Protein AF-X1KQ80-F1 (afdb_monomer_lite)

Sequence (86 aa):
MSGRETLIVSDPTEIIDYYWSPDSQKIAYVPLNLDICVISVEGGQPRTVVKMNPELIKAGDYIWPSGWTSDSKKIIFYDTSKGLFA

InterPro domains:
  IPR011042 Six-bladed beta-propeller, TolB-like [G3DSA:2.120.10.30] (1-85)

Foldseek 3Di:
DDDDDDDQDDDPQDFPDWEAQLVRQKIFTAGPQRFTWMGGPVHDDIDGPGHDDVVCVVVVWHKDFPYADNVSPDTDIDTVVVDDDD

Radius of gyration: 14.44 Å; chains: 1; bounding box: 33×27×44 Å

pLDDT: mean 87.6, std 13.2, range [41.81, 98.44]

Structure (mmCIF, N/CA/C/O backbone):
data_AF-X1KQ80-F1
#
_entry.id   AF-X1KQ80-F1
#
loop_
_atom_site.group_PDB
_atom_site.id
_atom_site.type_symbol
_atom_site.label_atom_id
_atom_site.label_alt_id
_atom_site.label_comp_id
_atom_site.label_asym_id
_atom_site.label_entity_id
_atom_site.label_seq_id
_atom_site.pdbx_PDB_ins_code
_atom_site.Cartn_x
_atom_site.Cartn_y
_atom_site.Cartn_z
_atom_site.occupancy
_atom_site.B_iso_or_equiv
_atom_site.auth_seq_id
_atom_site.auth_comp_id
_atom_site.auth_asym_id
_atom_site.auth_atom_id
_atom_site.pdbx_PDB_model_num
ATOM 1 N N . MET A 1 1 ? -16.984 18.967 17.420 1.00 45.00 1 MET A N 1
ATOM 2 C CA . MET A 1 1 ? -16.199 17.847 16.862 1.00 45.00 1 MET A CA 1
ATOM 3 C C . MET A 1 1 ? -14.903 17.783 17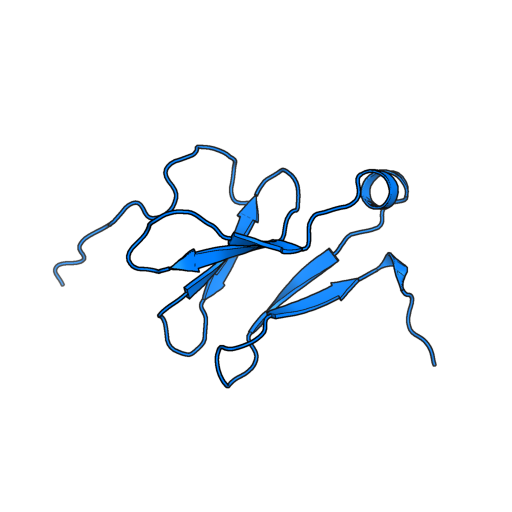.647 1.00 45.00 1 MET A C 1
ATOM 5 O O . MET A 1 1 ? -14.152 18.744 17.599 1.00 45.00 1 MET A O 1
ATOM 9 N N . SER A 1 2 ? -14.686 16.736 18.438 1.00 62.34 2 SER A N 1
ATOM 10 C CA . SER A 1 2 ? -13.429 16.519 19.164 1.00 62.34 2 SER A CA 1
ATOM 11 C C . SER A 1 2 ? -12.655 15.413 18.449 1.00 62.34 2 SER A C 1
ATOM 13 O O . SER A 1 2 ? -12.806 14.237 18.775 1.00 62.34 2 SER A O 1
ATOM 15 N N . GLY A 1 3 ? -11.909 15.763 17.402 1.00 68.00 3 GLY A N 1
ATOM 16 C CA . GLY A 1 3 ? -10.997 14.813 16.768 1.00 68.00 3 GLY A CA 1
ATOM 17 C C . GLY A 1 3 ? -9.796 14.588 17.683 1.00 68.00 3 GLY A C 1
ATOM 18 O O . GLY A 1 3 ? -9.182 15.557 18.121 1.00 68.00 3 GLY A O 1
ATOM 19 N N . ARG A 1 4 ? -9.482 13.330 18.004 1.00 76.69 4 ARG A N 1
ATOM 20 C CA . ARG A 1 4 ? -8.205 12.968 18.625 1.00 76.69 4 ARG A CA 1
ATOM 21 C C . ARG A 1 4 ? -7.252 12.552 17.515 1.00 76.69 4 ARG A C 1
ATOM 23 O O . ARG A 1 4 ? -7.517 11.579 16.817 1.00 76.69 4 ARG A O 1
ATOM 30 N N . GLU A 1 5 ? -6.145 13.265 17.385 1.00 78.94 5 GLU A N 1
ATOM 31 C CA . GLU A 1 5 ? -5.049 12.870 16.506 1.00 78.94 5 GLU A CA 1
ATOM 32 C C . GLU A 1 5 ? -4.222 11.772 17.186 1.00 78.94 5 GLU A C 1
ATOM 34 O O . GLU A 1 5 ? -3.987 11.808 18.397 1.00 78.94 5 GLU A O 1
ATOM 39 N N . THR A 1 6 ? -3.821 10.757 16.422 1.00 77.56 6 THR A N 1
ATOM 40 C CA . THR A 1 6 ? -2.931 9.687 16.888 1.00 77.56 6 THR A CA 1
ATOM 41 C C . THR A 1 6 ? -1.850 9.473 15.844 1.00 77.56 6 THR A C 1
ATOM 43 O O . THR A 1 6 ? -2.148 9.298 14.664 1.00 77.56 6 THR A O 1
ATOM 46 N N . LEU A 1 7 ? -0.593 9.491 16.283 1.00 78.25 7 LEU A N 1
ATOM 47 C CA . LEU A 1 7 ? 0.542 9.154 15.436 1.00 78.25 7 LEU A CA 1
ATOM 48 C C . LEU A 1 7 ? 0.590 7.633 15.261 1.00 78.25 7 LEU A C 1
ATOM 50 O O . LEU A 1 7 ? 0.805 6.908 16.229 1.00 78.25 7 LEU A O 1
ATOM 54 N N . ILE A 1 8 ? 0.360 7.165 14.036 1.00 75.06 8 ILE A N 1
ATOM 55 C CA . ILE A 1 8 ? 0.295 5.730 13.712 1.00 75.06 8 ILE A CA 1
ATOM 56 C C . ILE A 1 8 ? 1.636 5.225 13.161 1.00 75.06 8 ILE A C 1
ATOM 58 O O . ILE A 1 8 ? 2.026 4.099 13.446 1.00 75.06 8 ILE A O 1
ATOM 62 N N . VAL A 1 9 ? 2.382 6.067 12.440 1.00 67.19 9 VAL A N 1
ATOM 63 C CA . VAL A 1 9 ? 3.745 5.778 11.969 1.00 67.19 9 VAL A CA 1
ATOM 64 C C . VAL A 1 9 ? 4.673 6.831 12.565 1.00 67.19 9 VAL A C 1
ATOM 66 O O . VAL A 1 9 ? 4.486 8.019 12.321 1.00 67.19 9 VAL A O 1
ATOM 69 N N . SER A 1 10 ? 5.626 6.410 13.399 1.00 61.56 10 SER A N 1
ATOM 70 C CA . SER A 1 10 ? 6.485 7.315 14.179 1.00 61.56 10 SER A CA 1
ATOM 71 C C . SER A 1 10 ? 7.850 7.601 13.552 1.00 61.56 10 SER A C 1
ATOM 73 O O . SER A 1 10 ? 8.636 8.339 14.140 1.00 61.56 10 SER A O 1
ATOM 75 N N . ASP A 1 11 ? 8.158 6.990 12.409 1.00 63.62 11 ASP A N 1
ATOM 76 C CA . ASP A 1 11 ? 9.441 7.155 11.727 1.00 63.62 11 ASP A CA 1
ATOM 77 C C . ASP A 1 11 ? 9.306 8.249 10.649 1.00 63.62 11 ASP A C 1
ATOM 79 O O . ASP A 1 11 ? 8.398 8.149 9.821 1.00 63.62 11 ASP A O 1
ATOM 83 N N . PRO A 1 12 ? 10.149 9.300 10.624 1.00 53.91 12 PRO A N 1
ATOM 84 C CA . PRO A 1 12 ? 10.076 10.399 9.653 1.00 53.91 12 PRO A CA 1
ATOM 85 C C . PRO A 1 12 ? 10.485 10.013 8.221 1.00 53.91 12 PRO A C 1
ATOM 87 O O . PRO A 1 12 ? 10.819 10.890 7.426 1.00 53.91 12 PRO A O 1
ATOM 90 N N . THR A 1 13 ? 10.473 8.725 7.861 1.00 60.75 13 THR A N 1
ATOM 91 C CA . THR A 1 13 ? 10.546 8.346 6.449 1.00 60.75 13 THR A CA 1
ATOM 92 C C . THR A 1 13 ? 9.340 8.963 5.753 1.00 60.75 13 THR A C 1
ATOM 94 O O . THR A 1 13 ? 8.202 8.644 6.090 1.00 60.75 13 THR A O 1
ATOM 97 N N . GLU A 1 14 ? 9.586 9.904 4.835 1.00 76.19 14 GLU A N 1
ATOM 98 C CA . GLU A 1 14 ? 8.512 10.616 4.146 1.00 76.19 14 GLU A CA 1
ATOM 99 C C . GLU A 1 14 ? 7.584 9.581 3.498 1.00 76.19 14 GLU A C 1
ATOM 101 O O . GLU A 1 14 ? 7.990 8.771 2.658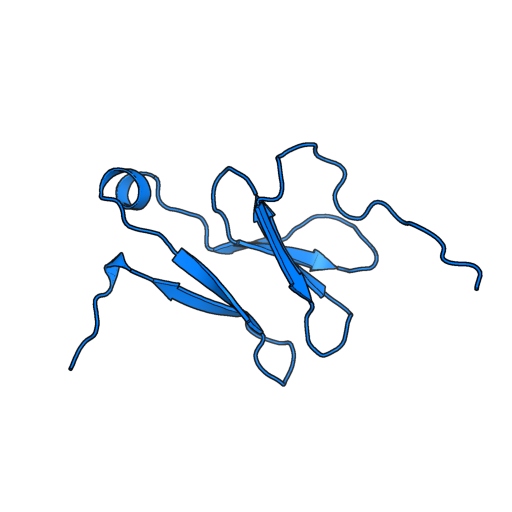 1.00 76.19 14 GLU A O 1
ATOM 106 N N . ILE A 1 15 ? 6.339 9.545 3.968 1.00 88.19 15 ILE A N 1
ATOM 107 C CA . ILE A 1 15 ? 5.292 8.749 3.345 1.00 88.19 15 ILE A CA 1
ATOM 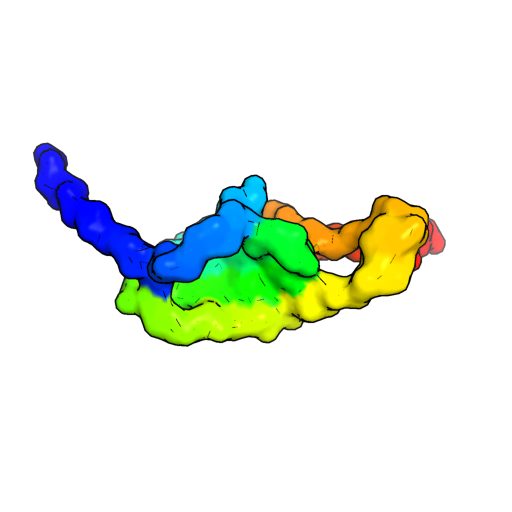108 C C . ILE A 1 15 ? 4.877 9.525 2.106 1.00 88.19 15 ILE A C 1
ATOM 110 O O . ILE A 1 15 ? 4.432 10.667 2.208 1.00 88.19 15 ILE A O 1
ATOM 114 N N . ILE A 1 16 ? 5.036 8.905 0.945 1.00 91.94 16 ILE A N 1
ATOM 115 C CA . ILE A 1 16 ? 4.737 9.549 -0.335 1.00 91.94 16 ILE A CA 1
ATOM 116 C C . ILE A 1 16 ? 3.296 9.298 -0.778 1.00 91.94 16 ILE A C 1
ATOM 118 O O . ILE A 1 16 ? 2.757 10.084 -1.550 1.00 91.94 16 ILE A O 1
ATOM 122 N N . ASP A 1 17 ? 2.666 8.227 -0.284 1.00 93.94 17 ASP A N 1
ATOM 123 C CA . ASP A 1 17 ? 1.279 7.886 -0.605 1.00 93.94 17 ASP A CA 1
ATOM 124 C C . ASP A 1 17 ? 0.651 6.955 0.450 1.00 93.94 17 ASP A C 1
ATOM 126 O O . ASP A 1 17 ? 1.364 6.217 1.142 1.00 93.94 17 ASP A O 1
ATOM 130 N N . TYR A 1 18 ? -0.681 6.969 0.571 1.00 95.31 18 TYR A N 1
ATOM 131 C CA . TYR A 1 18 ? -1.425 6.099 1.487 1.00 95.31 18 TYR A CA 1
ATOM 132 C C . TYR A 1 18 ? -2.872 5.821 1.051 1.00 95.31 18 TYR A C 1
ATOM 134 O O . TYR A 1 18 ? -3.544 6.635 0.426 1.00 95.31 18 TYR A O 1
ATOM 142 N N . TYR A 1 19 ? -3.381 4.654 1.457 1.00 96.88 19 TYR A N 1
ATOM 143 C CA . TYR A 1 19 ? -4.688 4.124 1.077 1.00 96.88 19 TYR A CA 1
ATOM 144 C C . TYR A 1 19 ? -5.357 3.431 2.263 1.00 96.88 19 TYR A C 1
ATOM 146 O O . TYR A 1 19 ? -4.844 2.441 2.799 1.00 96.88 19 TYR A O 1
ATOM 154 N N . TRP A 1 20 ? -6.544 3.902 2.634 1.00 97.81 20 TRP A N 1
ATOM 155 C CA . TRP A 1 20 ? -7.377 3.259 3.648 1.00 97.81 20 TRP A CA 1
ATOM 156 C C . TRP A 1 20 ? -7.983 1.957 3.127 1.00 97.81 20 TRP A C 1
ATOM 158 O O . TRP A 1 20 ? -8.463 1.897 1.992 1.00 97.81 20 TRP A O 1
ATOM 168 N N . SER A 1 21 ? -7.999 0.921 3.965 1.00 98.19 21 SER A N 1
ATOM 169 C CA . SER A 1 21 ? -8.836 -0.245 3.704 1.00 98.19 21 SER A CA 1
ATOM 170 C C . SER A 1 21 ? -10.324 0.139 3.798 1.00 98.19 21 SER A C 1
ATOM 172 O O . SER A 1 21 ? -10.681 0.999 4.608 1.00 98.19 21 SER A O 1
ATOM 174 N N . PRO A 1 22 ? -11.222 -0.494 3.019 1.00 98.44 22 PRO A N 1
ATOM 175 C CA . PRO A 1 22 ? -12.653 -0.178 3.034 1.00 98.44 22 PRO A CA 1
ATOM 176 C C . PRO A 1 22 ? -13.319 -0.329 4.408 1.00 98.44 22 PRO A C 1
ATOM 178 O O . PRO A 1 22 ? -14.266 0.386 4.718 1.00 98.44 22 PRO A O 1
ATOM 181 N N . ASP A 1 23 ? -12.812 -1.235 5.248 1.00 98.25 23 ASP A N 1
ATOM 182 C CA . ASP A 1 23 ? -13.279 -1.444 6.625 1.00 98.25 23 ASP A CA 1
ATOM 183 C C . ASP A 1 23 ? -12.708 -0.437 7.640 1.00 98.25 23 ASP A C 1
ATOM 185 O O . ASP A 1 23 ? -13.040 -0.511 8.819 1.00 98.25 23 ASP A O 1
ATOM 189 N N . SER A 1 24 ? -11.860 0.500 7.201 1.00 97.31 24 SER A N 1
ATOM 190 C CA . SER A 1 24 ? -11.205 1.516 8.037 1.00 97.31 24 SER A CA 1
ATOM 191 C C . SER A 1 24 ? -10.337 0.959 9.174 1.00 97.31 24 SER A C 1
ATOM 193 O O . SER A 1 24 ? -10.089 1.658 10.153 1.00 97.31 24 SER A O 1
ATOM 195 N N . GLN A 1 25 ? -9.857 -0.285 9.060 1.00 97.38 25 GLN A N 1
ATOM 196 C CA . GLN A 1 25 ? -9.015 -0.920 10.085 1.00 97.38 25 GLN A CA 1
ATOM 197 C C . GLN A 1 25 ? -7.523 -0.943 9.732 1.00 97.38 25 GLN A C 1
ATOM 199 O O . GLN A 1 25 ? -6.689 -1.228 10.594 1.00 97.38 25 GLN A O 1
ATOM 204 N N . LYS A 1 26 ? -7.156 -0.678 8.474 1.00 97.38 26 LYS A N 1
ATOM 205 C CA . LYS A 1 26 ? -5.766 -0.717 8.006 1.00 97.38 26 LYS A CA 1
ATOM 206 C C . LYS A 1 26 ? -5.464 0.435 7.057 1.00 97.38 26 LYS A C 1
ATOM 208 O O . LYS A 1 26 ? -6.335 0.917 6.336 1.00 97.38 26 LYS A O 1
ATOM 213 N N . ILE A 1 27 ? -4.192 0.806 7.006 1.00 96.50 27 ILE A N 1
ATOM 214 C CA . ILE A 1 27 ? -3.651 1.751 6.032 1.00 96.50 27 ILE A CA 1
ATOM 215 C C . ILE A 1 27 ? -2.531 1.040 5.279 1.00 96.50 27 ILE A C 1
ATOM 217 O O . ILE A 1 27 ? -1.596 0.527 5.897 1.00 96.50 27 ILE A O 1
ATOM 221 N N . ALA A 1 28 ? -2.636 0.991 3.953 1.00 96.69 28 ALA A N 1
ATOM 222 C CA . ALA A 1 28 ? -1.495 0.711 3.091 1.00 96.69 28 ALA A CA 1
ATOM 223 C C . ALA A 1 28 ? -0.770 2.030 2.832 1.00 96.69 28 ALA A C 1
ATOM 225 O O . ALA A 1 28 ? -1.428 3.035 2.584 1.00 96.69 28 ALA A O 1
ATOM 226 N N . TYR A 1 29 ? 0.552 2.046 2.890 1.00 95.12 29 TYR A N 1
ATOM 227 C CA . TYR A 1 29 ? 1.330 3.256 2.649 1.00 95.12 29 TYR A CA 1
ATOM 228 C C . TYR A 1 29 ? 2.652 2.928 1.965 1.00 95.12 29 TYR A C 1
ATOM 230 O O . TYR A 1 29 ? 3.141 1.795 2.041 1.00 95.12 29 TYR A O 1
ATOM 238 N N . VAL A 1 30 ? 3.206 3.936 1.297 1.00 94.12 30 VAL A N 1
ATOM 239 C CA . VAL A 1 30 ? 4.470 3.850 0.566 1.00 94.12 30 VAL A CA 1
ATOM 240 C C . VAL A 1 30 ? 5.475 4.793 1.235 1.00 94.12 30 VAL A C 1
ATOM 242 O O . VAL A 1 30 ? 5.230 6.001 1.262 1.00 94.12 30 VAL A O 1
ATOM 245 N N . PRO A 1 31 ? 6.576 4.293 1.825 1.00 92.44 31 PRO A N 1
ATOM 246 C CA . PRO A 1 31 ? 7.678 5.130 2.289 1.00 92.44 31 PRO A CA 1
ATOM 247 C C . PRO A 1 31 ? 8.605 5.506 1.121 1.00 92.44 31 PRO A C 1
ATOM 249 O O . PRO A 1 31 ? 8.511 4.944 0.031 1.00 92.44 31 PRO A O 1
ATOM 252 N N . LEU A 1 32 ? 9.575 6.394 1.356 1.00 90.00 32 LEU A N 1
ATOM 253 C CA . LEU A 1 32 ? 10.600 6.776 0.365 1.00 90.00 32 LEU A CA 1
ATOM 254 C C . LEU A 1 32 ? 11.357 5.608 -0.285 1.00 90.00 32 LEU A C 1
ATOM 256 O O . LEU A 1 32 ? 11.839 5.742 -1.406 1.00 90.00 32 LEU A O 1
ATOM 260 N N . ASN A 1 33 ? 11.490 4.468 0.400 1.00 90.00 33 ASN A N 1
ATOM 261 C CA . ASN A 1 33 ? 12.137 3.282 -0.169 1.00 90.00 33 ASN A CA 1
ATOM 262 C C . ASN A 1 33 ? 11.247 2.523 -1.177 1.00 90.00 33 ASN A C 1
ATOM 264 O O . ASN A 1 33 ? 11.681 1.507 -1.718 1.00 90.00 33 ASN A O 1
ATOM 268 N N . LEU A 1 34 ? 10.032 3.025 -1.427 1.00 92.00 34 LEU A N 1
ATOM 269 C CA . LEU A 1 34 ? 9.030 2.514 -2.362 1.00 92.00 34 LEU A CA 1
ATOM 270 C C . LEU A 1 34 ? 8.490 1.116 -2.029 1.00 92.00 34 LEU A C 1
ATOM 272 O O . LEU A 1 34 ? 7.820 0.497 -2.856 1.00 92.00 34 LEU A O 1
ATOM 276 N N . ASP A 1 35 ? 8.749 0.611 -0.822 1.00 94.00 35 ASP A N 1
ATOM 277 C CA . ASP A 1 35 ? 8.070 -0.585 -0.338 1.00 94.00 35 ASP A CA 1
ATOM 278 C C . ASP A 1 35 ? 6.565 -0.317 -0.206 1.00 94.00 35 ASP A C 1
ATOM 280 O O . ASP A 1 35 ? 6.132 0.796 0.087 1.00 94.00 35 ASP A O 1
ATOM 284 N N . ILE A 1 36 ? 5.746 -1.358 -0.353 1.00 95.75 36 ILE A N 1
ATOM 285 C CA . ILE A 1 36 ? 4.337 -1.282 0.037 1.00 95.75 36 ILE A CA 1
ATOM 286 C C . ILE A 1 36 ? 4.228 -1.888 1.426 1.00 95.75 36 ILE A C 1
ATOM 288 O O . ILE A 1 36 ? 4.487 -3.081 1.627 1.00 95.75 36 ILE A O 1
ATOM 292 N N . CYS A 1 37 ? 3.823 -1.065 2.383 1.00 95.31 37 CYS A N 1
ATOM 293 C CA . CYS A 1 37 ? 3.667 -1.432 3.781 1.00 95.31 37 CYS A CA 1
ATOM 294 C C . CYS A 1 37 ? 2.200 -1.340 4.199 1.00 95.31 37 CYS A C 1
ATOM 296 O O . CYS A 1 37 ? 1.415 -0.599 3.613 1.00 95.31 37 CYS A O 1
ATOM 298 N N . VAL A 1 38 ? 1.819 -2.106 5.219 1.00 96.25 38 VAL A N 1
ATOM 299 C CA . VAL A 1 38 ? 0.487 -2.072 5.831 1.00 96.25 38 VAL A CA 1
ATOM 300 C C . VAL A 1 38 ? 0.624 -1.930 7.335 1.00 96.25 38 VAL A C 1
ATOM 302 O O . VAL A 1 38 ? 1.370 -2.685 7.955 1.00 96.25 38 VAL A O 1
ATOM 305 N N . ILE A 1 39 ? -0.142 -1.021 7.926 1.00 94.88 39 ILE A N 1
ATOM 306 C CA . ILE A 1 39 ? -0.225 -0.835 9.376 1.00 94.88 39 ILE A CA 1
ATOM 307 C C . ILE A 1 39 ? -1.684 -0.852 9.850 1.00 94.88 39 ILE A C 1
ATOM 309 O O . ILE A 1 39 ? -2.598 -0.502 9.099 1.00 94.88 39 ILE A O 1
ATOM 313 N N . SER A 1 40 ? -1.900 -1.306 11.088 1.00 95.56 40 SER A N 1
ATOM 314 C CA . SER A 1 40 ? -3.190 -1.190 11.776 1.00 95.56 40 SER A CA 1
ATOM 315 C C . SER A 1 40 ? -3.454 0.261 12.167 1.00 95.56 40 SER A C 1
ATOM 317 O O . SER A 1 40 ? -2.538 0.991 12.538 1.00 95.56 40 SER A O 1
ATOM 319 N N . VAL A 1 41 ? -4.717 0.673 12.155 1.00 93.19 41 VAL A N 1
ATOM 320 C CA . VAL A 1 41 ? -5.123 2.008 12.633 1.00 93.19 41 VAL A CA 1
ATOM 321 C C . VAL A 1 41 ? -4.933 2.178 14.140 1.00 93.19 41 VAL A C 1
ATOM 323 O O . VAL A 1 41 ? -4.814 3.296 14.630 1.00 93.19 41 VAL A O 1
ATOM 326 N N . GLU A 1 42 ? -4.842 1.067 14.871 1.00 91.44 42 GLU A N 1
ATOM 327 C CA . GLU A 1 42 ? -4.476 1.039 16.291 1.00 91.44 42 GLU A CA 1
ATOM 328 C C . GLU A 1 42 ? -2.971 1.294 16.518 1.00 91.44 42 GLU A C 1
ATOM 330 O O . GLU A 1 42 ? -2.522 1.390 17.659 1.00 91.44 42 GLU A O 1
ATOM 335 N N . GLY A 1 43 ? -2.183 1.412 15.442 1.00 87.00 43 GLY A N 1
ATOM 336 C CA . GLY A 1 43 ? -0.728 1.516 15.486 1.00 87.00 43 GLY A CA 1
ATOM 337 C C . GLY A 1 43 ? -0.036 0.154 15.539 1.00 87.00 43 GLY A C 1
ATOM 338 O O . GLY A 1 43 ? -0.587 -0.877 15.147 1.00 87.00 43 GLY A O 1
ATOM 339 N N . GLY A 1 44 ? 1.209 0.154 16.010 1.00 87.81 44 GLY A N 1
ATOM 340 C CA . GLY A 1 44 ? 2.052 -1.038 16.101 1.00 87.81 44 GLY A CA 1
ATOM 341 C C . GLY A 1 44 ? 3.085 -1.130 14.978 1.00 87.81 44 GLY A C 1
ATOM 342 O O . GLY A 1 44 ? 3.422 -0.138 14.339 1.00 87.81 44 GLY A O 1
ATOM 343 N N . GLN A 1 45 ? 3.634 -2.328 14.774 1.00 89.75 45 GLN A N 1
ATOM 344 C CA . GLN A 1 45 ? 4.683 -2.550 13.779 1.00 89.75 45 GLN A CA 1
ATOM 345 C C . GLN A 1 45 ? 4.079 -2.695 12.372 1.00 89.75 45 GLN A C 1
ATOM 347 O O . GLN A 1 45 ? 3.216 -3.559 12.176 1.00 89.75 45 GLN A O 1
ATOM 352 N N . PRO A 1 46 ? 4.526 -1.901 11.381 1.00 92.31 46 PRO A N 1
ATOM 353 C CA . PRO A 1 46 ? 4.130 -2.097 9.996 1.00 92.31 46 PRO A CA 1
ATOM 354 C C . PRO A 1 46 ? 4.564 -3.461 9.453 1.00 92.31 46 PRO A C 1
ATOM 356 O O . PRO A 1 46 ? 5.615 -3.997 9.806 1.00 92.31 46 PRO A O 1
ATOM 359 N N . ARG A 1 47 ? 3.783 -3.995 8.515 1.00 94.25 47 ARG A N 1
ATOM 360 C CA . ARG A 1 47 ? 4.120 -5.183 7.729 1.00 94.25 47 ARG A CA 1
ATOM 361 C C . ARG A 1 47 ? 4.418 -4.785 6.290 1.00 94.25 47 ARG A C 1
ATOM 363 O O . ARG A 1 47 ? 3.516 -4.338 5.585 1.00 94.25 47 ARG A O 1
ATOM 370 N N . THR A 1 48 ? 5.632 -5.041 5.816 1.00 95.44 48 THR A N 1
ATOM 371 C CA . THR A 1 48 ? 5.951 -4.960 4.383 1.00 95.44 48 THR A CA 1
ATOM 372 C C . THR A 1 48 ? 5.220 -6.071 3.627 1.00 95.44 48 THR A C 1
ATOM 374 O O . THR A 1 48 ? 5.335 -7.250 3.970 1.00 95.44 48 THR A O 1
ATOM 377 N N . VAL A 1 49 ? 4.440 -5.701 2.612 1.00 96.00 49 VAL A N 1
ATOM 378 C CA . VAL A 1 49 ? 3.683 -6.637 1.762 1.00 96.00 49 VAL A CA 1
ATOM 379 C C . VAL A 1 49 ? 4.310 -6.813 0.388 1.00 96.00 49 VAL A C 1
ATOM 381 O O . VAL A 1 49 ? 4.226 -7.899 -0.180 1.00 96.00 49 VAL A O 1
ATOM 384 N N . VAL A 1 50 ? 4.969 -5.770 -0.112 1.00 95.06 50 VAL A N 1
ATOM 385 C CA . VAL A 1 50 ? 5.801 -5.808 -1.311 1.00 95.06 50 VAL A CA 1
ATOM 386 C C . VAL A 1 50 ? 7.092 -5.087 -0.971 1.00 95.06 50 VAL A C 1
ATOM 388 O O . VAL A 1 50 ? 7.056 -3.953 -0.502 1.00 95.06 50 VAL A O 1
ATOM 391 N N . LYS A 1 51 ? 8.219 -5.763 -1.191 1.00 94.12 51 LYS A N 1
ATOM 392 C CA . LYS A 1 51 ? 9.544 -5.167 -1.061 1.00 94.12 51 LYS A CA 1
ATOM 393 C C . LYS A 1 51 ? 10.016 -4.723 -2.437 1.00 94.12 51 LYS A C 1
ATOM 395 O O . LYS A 1 51 ? 10.071 -5.556 -3.345 1.00 94.12 51 LYS A O 1
A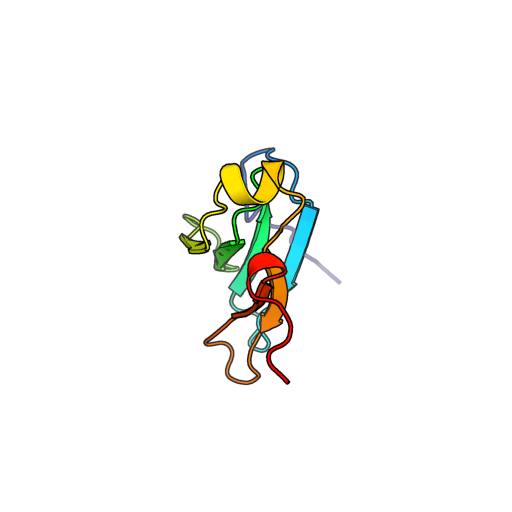TOM 400 N N . MET A 1 52 ? 10.343 -3.447 -2.590 1.00 92.44 52 MET A N 1
ATOM 401 C CA . MET A 1 52 ? 10.808 -2.918 -3.862 1.00 92.44 52 MET A CA 1
ATOM 402 C C . MET A 1 52 ? 12.182 -3.493 -4.203 1.00 92.44 52 MET A C 1
ATOM 404 O O . MET A 1 52 ? 13.075 -3.586 -3.357 1.00 92.44 52 MET A O 1
ATOM 408 N N . ASN A 1 53 ? 12.355 -3.889 -5.463 1.00 91.81 53 ASN A N 1
ATOM 409 C CA . ASN A 1 53 ? 13.645 -4.322 -5.976 1.00 91.81 53 ASN A CA 1
ATOM 410 C C . ASN A 1 53 ? 14.411 -3.099 -6.514 1.00 91.81 53 ASN A C 1
ATOM 412 O O . ASN A 1 53 ? 13.941 -2.485 -7.473 1.00 91.81 53 ASN A O 1
ATOM 416 N N . PRO A 1 54 ? 15.598 -2.765 -5.974 1.00 90.44 54 PRO A N 1
ATOM 417 C CA . PRO A 1 54 ? 16.402 -1.646 -6.465 1.00 90.44 54 PRO A CA 1
ATOM 418 C C . PRO A 1 54 ? 16.737 -1.717 -7.959 1.00 90.44 54 PRO A C 1
ATOM 420 O O . PRO A 1 54 ? 16.901 -0.680 -8.596 1.00 90.44 54 PRO A O 1
ATOM 423 N N . GLU A 1 55 ? 16.828 -2.919 -8.536 1.00 91.81 55 GLU A N 1
ATOM 424 C CA . GLU A 1 55 ? 17.094 -3.079 -9.969 1.00 91.81 55 GLU A CA 1
ATOM 425 C C . GLU A 1 55 ? 15.903 -2.655 -10.842 1.00 91.81 55 GLU A C 1
ATOM 427 O O . GLU A 1 55 ? 16.122 -2.143 -11.935 1.00 91.81 55 GLU A O 1
ATOM 432 N N . LEU A 1 56 ? 14.661 -2.778 -10.347 1.00 89.19 56 LEU A N 1
ATOM 433 C CA . LEU A 1 56 ? 13.482 -2.232 -11.035 1.00 89.19 56 LEU A CA 1
ATOM 434 C C . LEU A 1 56 ? 13.535 -0.703 -11.053 1.00 89.19 56 LEU A C 1
ATOM 436 O O . LEU A 1 56 ? 13.408 -0.099 -12.112 1.00 89.19 56 LEU A O 1
ATOM 440 N N . ILE A 1 57 ? 13.856 -0.090 -9.908 1.00 87.06 57 ILE A N 1
ATOM 441 C CA . ILE A 1 57 ? 13.987 1.371 -9.797 1.00 87.06 57 ILE A CA 1
ATOM 442 C C . ILE A 1 57 ? 15.031 1.897 -10.793 1.00 87.06 57 ILE A C 1
ATOM 444 O O . ILE A 1 57 ? 14.787 2.879 -11.492 1.00 87.06 57 ILE A O 1
ATOM 448 N N . LYS A 1 58 ? 16.192 1.235 -10.898 1.00 90.81 58 LYS A N 1
ATOM 449 C CA . LYS A 1 58 ? 17.247 1.609 -11.859 1.00 90.81 58 LYS A CA 1
ATOM 450 C C . LYS A 1 58 ? 16.801 1.483 -13.316 1.00 90.81 58 LYS A C 1
ATOM 452 O O . LYS A 1 58 ? 17.264 2.258 -14.148 1.00 90.81 58 LYS A O 1
ATOM 457 N N . ALA A 1 59 ? 15.935 0.519 -13.621 1.00 90.94 59 ALA A N 1
ATOM 458 C CA . ALA A 1 59 ? 15.357 0.339 -14.949 1.00 90.94 59 ALA A CA 1
ATOM 459 C C . ALA A 1 59 ? 14.245 1.360 -15.269 1.00 90.94 59 ALA A C 1
ATOM 461 O O . ALA A 1 59 ? 13.798 1.425 -16.411 1.00 90.94 59 ALA A O 1
ATOM 462 N N . GLY A 1 60 ? 13.824 2.177 -14.294 1.00 89.75 60 GLY A N 1
ATOM 463 C CA . GLY A 1 60 ? 12.681 3.086 -14.418 1.00 89.75 60 GLY A CA 1
ATOM 464 C C . GLY A 1 60 ? 11.330 2.417 -14.149 1.00 89.75 60 GLY A C 1
ATOM 465 O O . GLY A 1 60 ? 10.294 3.059 -14.318 1.00 89.75 60 GLY A O 1
ATOM 466 N N . ASP A 1 61 ? 11.340 1.157 -13.709 1.00 91.50 61 ASP A N 1
ATOM 467 C CA . ASP A 1 61 ? 10.155 0.402 -13.323 1.00 91.50 61 ASP A CA 1
ATOM 468 C C . ASP A 1 61 ? 9.821 0.608 -11.842 1.00 91.50 61 ASP A C 1
ATOM 470 O O . ASP A 1 61 ? 10.672 0.859 -10.985 1.00 91.50 61 ASP A O 1
ATOM 474 N N . TYR A 1 62 ? 8.544 0.451 -11.528 1.00 88.19 62 TYR A N 1
ATOM 475 C CA . TYR A 1 62 ? 7.997 0.576 -10.190 1.00 88.19 62 TYR A CA 1
ATOM 476 C C . TYR A 1 62 ? 6.716 -0.246 -10.016 1.00 88.19 62 TYR A C 1
ATOM 478 O O . TYR A 1 62 ? 5.994 -0.563 -10.971 1.00 88.19 62 TYR A O 1
ATOM 486 N N . ILE A 1 63 ? 6.444 -0.565 -8.753 1.00 92.19 63 ILE A N 1
ATOM 487 C CA . ILE A 1 63 ? 5.200 -1.152 -8.272 1.00 92.19 63 ILE A CA 1
ATOM 488 C C . ILE A 1 63 ? 4.507 -0.095 -7.423 1.00 92.19 63 ILE A C 1
ATOM 490 O O . ILE A 1 63 ? 5.132 0.445 -6.512 1.00 92.19 63 ILE A O 1
ATOM 494 N N . TRP A 1 64 ? 3.236 0.188 -7.694 1.00 93.56 64 TRP A N 1
ATOM 495 C CA . TRP A 1 64 ? 2.488 1.176 -6.917 1.00 93.56 64 TRP A CA 1
ATOM 496 C C . TRP A 1 64 ? 1.096 0.669 -6.544 1.00 93.56 64 TRP A C 1
ATOM 498 O O . TRP A 1 64 ? 0.404 0.106 -7.401 1.00 93.56 64 TRP A O 1
ATOM 508 N N . PRO A 1 65 ? 0.649 0.875 -5.295 1.00 95.06 65 PRO A N 1
ATOM 509 C CA . PRO A 1 65 ? -0.717 0.570 -4.906 1.00 95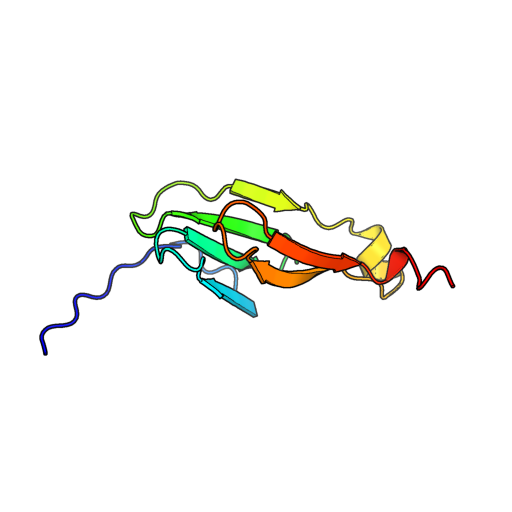.06 65 PRO A CA 1
ATOM 510 C C . PRO A 1 65 ? -1.707 1.486 -5.634 1.00 95.06 65 PRO A C 1
ATOM 512 O O . PRO A 1 65 ? -1.460 2.670 -5.822 1.00 95.06 65 PRO A O 1
ATOM 515 N N . SER A 1 66 ? -2.855 0.935 -6.017 1.00 95.50 66 SER A N 1
ATOM 516 C CA . SER A 1 66 ? -3.995 1.688 -6.552 1.00 95.50 66 SER A CA 1
ATOM 517 C C . SER A 1 66 ? -5.232 1.593 -5.655 1.00 95.50 66 SER A C 1
ATOM 519 O O . SER A 1 66 ? -6.249 2.225 -5.932 1.00 95.50 66 SER A O 1
ATOM 521 N N . GLY A 1 67 ? -5.183 0.767 -4.605 1.00 96.25 67 GLY A N 1
ATOM 522 C CA . GLY A 1 67 ? -6.253 0.639 -3.623 1.00 96.25 67 GLY A CA 1
ATOM 523 C C . GLY A 1 67 ? -6.346 -0.752 -3.006 1.00 96.25 67 GLY A C 1
ATOM 524 O O . GLY A 1 67 ? -5.426 -1.565 -3.077 1.00 96.25 67 GLY A O 1
ATOM 525 N N . TRP A 1 68 ? -7.493 -1.028 -2.398 1.00 98.31 68 TRP A N 1
ATOM 526 C CA . TRP A 1 68 ? -7.795 -2.286 -1.721 1.00 98.31 68 TRP A CA 1
ATOM 527 C C . TRP A 1 68 ? -8.910 -3.041 -2.440 1.00 98.31 68 TRP A C 1
ATOM 529 O O . TRP A 1 68 ? -9.782 -2.442 -3.070 1.00 98.31 68 TRP A O 1
ATOM 539 N N . THR A 1 69 ? -8.928 -4.365 -2.298 1.00 98.00 69 THR A N 1
ATOM 540 C CA . THR A 1 69 ? -10.124 -5.146 -2.627 1.00 98.00 69 THR A CA 1
ATOM 541 C C . THR A 1 69 ? -11.278 -4.755 -1.707 1.00 98.00 69 THR A C 1
ATOM 543 O O . THR A 1 69 ? -11.067 -4.393 -0.550 1.00 98.00 69 THR A O 1
ATOM 546 N N . SER A 1 70 ? -12.515 -4.861 -2.201 1.00 97.69 70 SER A N 1
ATOM 547 C CA . SER A 1 70 ? -13.717 -4.450 -1.459 1.00 97.69 70 SER A CA 1
ATOM 548 C C . SER A 1 70 ? -13.933 -5.215 -0.149 1.00 97.69 70 SER A C 1
ATOM 550 O O . SER A 1 70 ? -14.650 -4.743 0.724 1.00 97.69 70 SER A O 1
ATOM 552 N N . ASP A 1 71 ? -13.322 -6.393 -0.006 1.00 98.19 71 ASP A N 1
ATOM 553 C CA . ASP A 1 71 ? -13.353 -7.205 1.212 1.00 98.19 71 ASP A CA 1
ATOM 554 C C . ASP A 1 71 ? -12.233 -6.869 2.218 1.00 98.19 71 ASP A C 1
ATOM 556 O O . ASP A 1 71 ? -12.097 -7.561 3.225 1.00 98.19 71 ASP A O 1
ATOM 560 N N . SER A 1 72 ? -11.427 -5.832 1.960 1.00 98.06 72 SER A N 1
ATOM 561 C CA . SER A 1 72 ? -10.332 -5.352 2.825 1.00 98.06 72 SER A CA 1
ATOM 562 C C . SER A 1 72 ? -9.196 -6.358 3.065 1.00 98.06 72 SER A C 1
ATOM 564 O O . SER A 1 72 ? -8.418 -6.213 4.016 1.00 98.06 72 SER A O 1
ATOM 566 N N . LYS A 1 73 ? -9.069 -7.394 2.221 1.00 96.19 73 LYS A N 1
ATOM 567 C CA . LYS A 1 73 ? -8.067 -8.463 2.413 1.00 96.19 73 LYS A CA 1
ATOM 568 C C . LYS A 1 73 ? -6.808 -8.311 1.572 1.00 96.19 73 LYS A C 1
ATOM 570 O O . LYS A 1 73 ? -5.770 -8.844 1.968 1.00 96.19 73 LYS A O 1
ATOM 575 N N . LYS A 1 74 ? -6.876 -7.646 0.418 1.00 97.00 74 LYS A N 1
ATOM 576 C CA . LYS A 1 74 ? -5.753 -7.539 -0.524 1.00 97.00 74 LYS A CA 1
ATOM 577 C C . LYS A 1 74 ? -5.569 -6.110 -1.016 1.00 97.00 74 LYS A C 1
ATOM 579 O O . LYS A 1 74 ? -6.512 -5.325 -1.039 1.00 97.00 74 LYS A O 1
ATOM 584 N N . ILE A 1 75 ? -4.347 -5.821 -1.448 1.00 97.31 75 ILE A N 1
ATOM 585 C CA . ILE A 1 75 ? -3.976 -4.572 -2.113 1.00 97.31 75 ILE A CA 1
ATOM 586 C C . ILE A 1 75 ? -3.937 -4.829 -3.614 1.00 97.31 75 ILE A C 1
ATOM 588 O O . ILE A 1 75 ? -3.396 -5.842 -4.061 1.00 97.31 75 ILE A O 1
ATOM 592 N N . ILE A 1 76 ? -4.531 -3.912 -4.365 1.00 96.31 76 ILE A N 1
ATOM 593 C CA . ILE A 1 76 ? -4.431 -3.835 -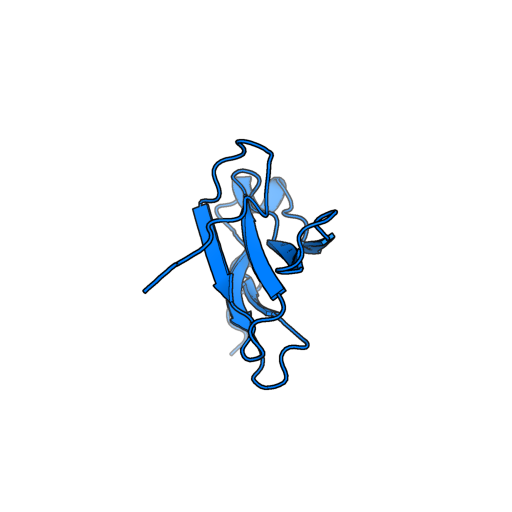5.816 1.00 96.31 76 ILE A CA 1
ATOM 594 C C . ILE A 1 76 ? -3.267 -2.897 -6.112 1.00 96.31 76 ILE A C 1
ATOM 596 O O . ILE A 1 76 ? -3.167 -1.820 -5.524 1.00 96.31 76 ILE A O 1
ATOM 600 N N . PHE A 1 77 ? -2.374 -3.324 -6.990 1.00 94.62 77 PHE A N 1
ATOM 601 C CA . PHE A 1 77 ? -1.227 -2.544 -7.421 1.00 94.62 77 PHE A CA 1
ATOM 602 C C . PHE A 1 77 ? -0.950 -2.826 -8.891 1.00 94.62 77 PHE A C 1
ATOM 604 O O . PHE A 1 77 ? -1.345 -3.868 -9.421 1.00 94.62 77 PHE A O 1
ATOM 611 N N . TYR A 1 78 ? -0.250 -1.906 -9.535 1.00 90.81 78 TYR A N 1
ATOM 612 C CA . TYR A 1 78 ? 0.290 -2.106 -10.870 1.00 90.81 78 TYR A CA 1
ATOM 613 C C . TYR A 1 78 ? 1.795 -2.340 -10.784 1.00 90.81 78 TYR A C 1
ATOM 615 O O . TYR A 1 78 ? 2.468 -1.763 -9.934 1.00 90.81 78 TYR A O 1
ATOM 623 N N . ASP A 1 79 ? 2.302 -3.216 -11.647 1.00 91.38 79 ASP A N 1
ATOM 624 C CA . ASP A 1 79 ? 3.719 -3.550 -11.780 1.00 91.38 79 ASP A CA 1
ATOM 625 C C . ASP A 1 79 ? 4.133 -3.240 -13.218 1.00 91.38 79 ASP A C 1
ATOM 627 O O . ASP A 1 79 ? 3.769 -3.953 -14.157 1.00 91.38 79 ASP A O 1
ATOM 631 N N . THR A 1 80 ? 4.855 -2.136 -13.391 1.00 90.56 80 THR A N 1
ATOM 632 C CA . THR A 1 80 ? 5.262 -1.653 -14.721 1.00 90.56 80 THR A CA 1
ATOM 633 C C . THR A 1 80 ? 6.272 -2.579 -15.402 1.00 90.56 80 THR A C 1
ATOM 635 O O . THR A 1 80 ? 6.277 -2.657 -16.630 1.00 90.56 80 THR A O 1
ATOM 638 N N . SER A 1 81 ? 6.999 -3.400 -14.633 1.00 88.75 81 SER A N 1
ATOM 639 C CA . SER A 1 81 ? 7.970 -4.367 -15.165 1.00 88.75 81 SER A CA 1
ATOM 640 C C . SER A 1 81 ? 7.327 -5.569 -15.862 1.00 88.75 81 SER A C 1
ATOM 642 O O . SER A 1 81 ? 7.997 -6.329 -16.566 1.00 88.75 81 SER A O 1
ATOM 644 N N . LYS A 1 82 ? 6.023 -5.795 -15.653 1.00 84.69 82 LYS A N 1
ATOM 645 C CA . LYS A 1 82 ? 5.319 -6.970 -16.189 1.00 84.69 82 LYS A CA 1
ATOM 646 C C . LYS A 1 82 ? 4.715 -6.752 -17.568 1.00 84.69 82 LYS A C 1
ATOM 648 O O . LYS A 1 82 ? 4.298 -7.735 -18.173 1.00 84.69 82 LYS A O 1
ATOM 653 N N . GLY A 1 83 ? 4.716 -5.519 -18.079 1.00 66.38 83 GLY A N 1
ATOM 654 C CA . GLY A 1 83 ? 4.040 -5.162 -19.326 1.00 66.38 83 GLY A CA 1
ATOM 655 C C . GLY A 1 83 ? 2.531 -5.458 -19.295 1.00 66.38 83 GLY A C 1
ATOM 656 O O . GLY A 1 83 ? 2.009 -6.109 -18.391 1.00 66.38 83 GLY A O 1
ATOM 657 N N . LEU A 1 84 ? 1.797 -4.980 -20.302 1.00 55.44 84 LEU A N 1
ATOM 658 C CA . LEU A 1 84 ? 0.475 -5.534 -20.598 1.00 55.44 84 LEU A CA 1
ATOM 659 C C . LEU A 1 84 ? 0.675 -6.755 -21.499 1.00 55.44 84 LEU A C 1
ATOM 661 O O . LEU A 1 84 ? 1.102 -6.609 -22.642 1.00 55.44 84 LEU A O 1
ATOM 665 N N . PHE A 1 85 ? 0.360 -7.951 -21.005 1.00 54.66 85 PHE A N 1
ATOM 666 C CA . PHE A 1 85 ? 0.097 -9.075 -21.901 1.00 54.66 85 PHE A CA 1
ATOM 667 C C . PHE A 1 85 ? -1.262 -8.818 -22.564 1.00 54.66 85 PHE A C 1
ATOM 669 O O . PHE A 1 85 ? -2.262 -8.662 -21.861 1.00 54.66 85 PHE A O 1
ATOM 676 N N . ALA A 1 86 ? -1.267 -8.704 -23.893 1.00 41.81 86 ALA A N 1
ATOM 677 C CA . ALA A 1 86 ? -2.474 -8.694 -24.717 1.00 41.81 86 ALA A CA 1
ATOM 678 C C . ALA A 1 86 ? -2.890 -10.126 -25.073 1.00 41.81 86 ALA A C 1
ATOM 680 O O . ALA A 1 86 ? -1.978 -10.971 -25.239 1.00 41.81 86 ALA A O 1
#

Organism: NCBI:txid412755

Secondary structure (DSSP, 8-state):
--PPP--S--S-S-EEEEEE-TTSSEEEEEETT--EEEEETT----EEEEPPPHHHHHHT--EEEEEE-TTSS-EEEEEGGG----